Protein AF-H9FK27-F1 (afdb_monomer_lite)

Sequence (75 aa):
LQEFDGAVEDFLKVLDMVTEDQEDMVRQAQRQLLLTYNDFAVHCYRQGAYQEGVLLLNKALRDEQQEKGLYINRG

Foldseek 3Di:
DVVLVVLLVVLVVQCVPDDPVPVVSVVVSLVVNLVSLQVVLVVCVVVVVNVSSVVSNVVSVVSVVVVVVPPPDDD
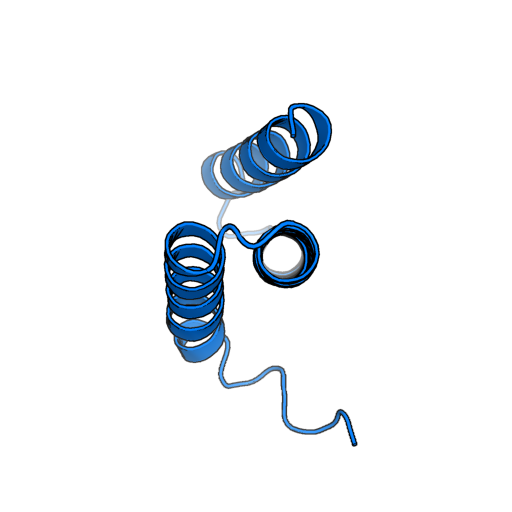
Structure (mmCIF, N/CA/C/O backbone):
data_AF-H9FK27-F1
#
_entry.id   AF-H9FK27-F1
#
loop_
_atom_site.group_PDB
_atom_site.id
_atom_site.type_symbol
_atom_site.label_atom_id
_atom_site.label_alt_id
_atom_site.label_comp_id
_atom_site.label_asym_id
_atom_site.label_entity_id
_atom_site.label_seq_id
_atom_site.pdbx_PDB_ins_code
_atom_site.Cartn_x
_atom_site.Cartn_y
_atom_site.Cartn_z
_atom_site.occupancy
_atom_site.B_iso_or_equiv
_atom_site.auth_seq_id
_atom_site.auth_comp_id
_atom_site.auth_asym_id
_atom_site.auth_atom_id
_atom_site.pdbx_PDB_model_num
ATOM 1 N N . LEU A 1 1 ? -5.210 11.863 5.189 1.00 60.19 1 LEU A N 1
ATOM 2 C CA . LEU A 1 1 ? -5.894 11.086 4.128 1.00 60.19 1 LEU A CA 1
ATOM 3 C C . LEU A 1 1 ? -5.381 11.514 2.761 1.00 60.19 1 LEU A C 1
ATOM 5 O O . LEU A 1 1 ? -4.735 10.696 2.137 1.00 60.19 1 LEU A O 1
ATOM 9 N N . GLN A 1 2 ? -5.492 12.796 2.391 1.00 63.84 2 GLN A N 1
ATOM 10 C CA . GLN A 1 2 ? -4.971 13.315 1.111 1.00 63.84 2 GLN A CA 1
ATOM 11 C C . GLN A 1 2 ? -3.488 13.014 0.823 1.00 63.84 2 GLN A C 1
ATOM 13 O O . GLN A 1 2 ? -3.141 12.762 -0.322 1.00 63.84 2 GLN A O 1
ATOM 18 N N . GLU A 1 3 ? -2.611 13.003 1.833 1.00 66.19 3 GLU A N 1
ATOM 19 C CA . GLU A 1 3 ? -1.194 12.652 1.621 1.00 66.19 3 GLU A CA 1
ATOM 20 C C . GLU A 1 3 ? -0.990 11.170 1.255 1.00 66.19 3 GLU A C 1
ATOM 22 O O . GLU A 1 3 ? -0.060 10.845 0.522 1.00 66.19 3 GLU A O 1
ATOM 27 N N . PHE A 1 4 ? -1.872 10.274 1.719 1.00 73.88 4 PHE A N 1
ATOM 28 C CA . PHE A 1 4 ? -1.834 8.856 1.342 1.00 73.88 4 PHE A CA 1
ATOM 29 C C . PHE A 1 4 ? -2.327 8.660 -0.090 1.00 73.88 4 PHE A C 1
ATOM 31 O O . PHE A 1 4 ? -1.710 7.913 -0.843 1.00 73.88 4 PHE A O 1
ATOM 38 N N . ASP A 1 5 ? -3.395 9.365 -0.469 1.00 81.81 5 ASP A N 1
ATOM 39 C CA . ASP A 1 5 ? -3.936 9.315 -1.829 1.00 81.81 5 ASP A CA 1
ATOM 40 C C . ASP A 1 5 ? -2.902 9.830 -2.846 1.00 81.81 5 ASP A C 1
ATOM 42 O O . ASP A 1 5 ? -2.670 9.180 -3.861 1.00 81.81 5 ASP A O 1
ATOM 46 N N . GLY A 1 6 ? -2.194 10.921 -2.522 1.00 87.56 6 GLY A N 1
ATOM 47 C CA . GLY A 1 6 ? -1.126 11.462 -3.370 1.00 87.56 6 GLY A CA 1
ATOM 48 C C . GLY A 1 6 ? 0.056 10.505 -3.547 1.00 87.56 6 GLY A C 1
ATOM 49 O O . GLY A 1 6 ? 0.484 10.264 -4.670 1.00 87.56 6 GLY A O 1
ATOM 50 N N . ALA A 1 7 ? 0.546 9.892 -2.463 1.00 87.50 7 ALA A N 1
ATOM 51 C CA . ALA A 1 7 ? 1.642 8.924 -2.556 1.00 87.50 7 ALA A CA 1
ATOM 52 C C . ALA A 1 7 ? 1.252 7.683 -3.380 1.00 87.50 7 ALA A C 1
ATOM 54 O O . ALA A 1 7 ? 2.045 7.189 -4.180 1.00 87.50 7 ALA A O 1
ATOM 55 N N . VAL A 1 8 ? 0.020 7.188 -3.212 1.00 86.44 8 VAL A N 1
ATOM 56 C CA . VAL A 1 8 ? -0.505 6.068 -4.005 1.00 86.44 8 VAL A CA 1
ATOM 57 C C . VAL A 1 8 ? -0.584 6.434 -5.488 1.00 86.44 8 VAL A C 1
ATOM 59 O O . VAL A 1 8 ? -0.129 5.649 -6.320 1.00 86.44 8 VAL A O 1
ATOM 62 N N . GLU A 1 9 ? -1.127 7.605 -5.826 1.00 89.44 9 GLU A N 1
ATOM 63 C CA . GLU A 1 9 ? -1.200 8.083 -7.212 1.00 89.44 9 GLU A CA 1
ATOM 64 C C . GLU A 1 9 ? 0.185 8.238 -7.843 1.00 89.44 9 GLU A C 1
ATOM 66 O O . GLU A 1 9 ? 0.394 7.785 -8.970 1.00 89.44 9 GLU A O 1
ATOM 71 N N . ASP A 1 10 ? 1.144 8.814 -7.116 1.00 90.25 10 ASP A N 1
ATOM 72 C CA . ASP A 1 10 ? 2.509 9.000 -7.604 1.00 90.25 10 ASP A CA 1
ATOM 73 C C . ASP A 1 10 ? 3.176 7.659 -7.933 1.00 90.25 10 ASP A C 1
ATOM 75 O O . ASP A 1 10 ? 3.754 7.502 -9.012 1.00 90.25 10 ASP A O 1
ATOM 79 N N . PHE A 1 11 ? 3.060 6.658 -7.051 1.00 85.69 11 PHE A N 1
ATOM 80 C CA . PHE A 1 11 ? 3.635 5.338 -7.317 1.00 85.69 11 PHE A CA 1
ATOM 81 C C . PHE A 1 11 ? 2.932 4.617 -8.466 1.00 85.69 11 PHE A C 1
ATOM 83 O O . PHE A 1 11 ? 3.614 4.037 -9.307 1.00 85.69 11 PHE A O 1
ATOM 90 N N . LEU A 1 12 ? 1.600 4.681 -8.555 1.00 87.50 12 LEU A N 1
ATOM 91 C CA . LEU A 1 12 ? 0.867 4.097 -9.684 1.00 87.50 12 LEU A CA 1
ATOM 92 C C . LEU A 1 12 ? 1.285 4.736 -11.012 1.00 87.50 12 LEU A C 1
ATOM 94 O O . LEU A 1 12 ? 1.539 4.030 -11.982 1.00 87.50 12 LEU A O 1
ATOM 98 N N . LYS A 1 13 ? 1.461 6.058 -11.037 1.00 89.44 13 LYS A N 1
ATOM 99 C CA . LYS A 1 13 ? 1.924 6.773 -12.225 1.00 89.44 13 LYS A CA 1
ATOM 100 C C . LYS A 1 13 ? 3.335 6.365 -12.640 1.00 89.44 13 LYS A C 1
ATOM 102 O O . LYS A 1 13 ? 3.597 6.235 -13.832 1.00 89.44 13 LYS A O 1
ATOM 107 N N . VAL A 1 14 ? 4.245 6.153 -11.685 1.00 86.50 14 VAL A N 1
ATOM 108 C CA . VAL A 1 14 ? 5.578 5.609 -11.988 1.00 86.50 14 VAL A CA 1
ATOM 109 C C . VAL A 1 14 ? 5.444 4.227 -12.623 1.00 86.50 14 VAL A C 1
ATOM 111 O O . VAL A 1 14 ? 6.038 3.994 -13.669 1.00 86.50 14 VAL A O 1
ATOM 114 N N . LEU A 1 15 ? 4.618 3.345 -12.056 1.00 84.69 15 LEU A N 1
ATOM 115 C CA . LEU A 1 15 ? 4.402 1.994 -12.586 1.00 84.69 15 LEU A CA 1
ATOM 116 C C . LEU A 1 15 ? 3.760 1.969 -13.980 1.00 84.69 15 LEU A C 1
ATOM 118 O O . LEU A 1 15 ? 4.036 1.053 -14.748 1.00 84.69 15 LEU A O 1
ATOM 122 N N . ASP A 1 16 ? 2.968 2.979 -14.329 1.00 85.19 16 ASP A N 1
ATOM 123 C CA . ASP A 1 16 ? 2.386 3.117 -15.668 1.00 85.19 16 ASP A CA 1
ATOM 124 C C . ASP A 1 16 ? 3.371 3.701 -16.701 1.00 85.19 16 ASP A C 1
ATOM 126 O O . ASP A 1 16 ? 3.191 3.520 -17.906 1.00 85.19 16 ASP A O 1
ATOM 130 N N . MET A 1 17 ? 4.394 4.441 -16.256 1.00 84.75 17 MET A N 1
ATOM 131 C CA . MET A 1 17 ? 5.328 5.171 -17.128 1.00 84.75 17 MET A CA 1
ATOM 132 C C . MET A 1 17 ? 6.668 4.458 -17.365 1.00 84.75 17 MET A C 1
ATOM 134 O O . MET A 1 17 ? 7.412 4.848 -18.268 1.00 84.75 17 MET A O 1
ATOM 138 N N . VAL A 1 18 ? 7.000 3.458 -16.551 1.00 81.38 18 VAL A N 1
ATOM 139 C CA . VAL A 1 18 ? 8.245 2.681 -16.647 1.00 81.38 18 VAL A CA 1
ATOM 140 C C . VAL A 1 18 ? 8.256 1.782 -17.888 1.00 81.38 18 VAL A C 1
ATOM 142 O O . VAL A 1 18 ? 7.270 1.131 -18.227 1.00 81.38 18 VAL A O 1
ATOM 145 N N . THR A 1 19 ? 9.399 1.736 -18.572 1.00 75.31 19 THR A N 1
ATOM 146 C CA . THR A 1 19 ? 9.667 0.805 -19.681 1.00 75.31 19 THR A CA 1
ATOM 147 C C . THR A 1 19 ? 10.392 -0.445 -19.174 1.00 75.31 19 THR A C 1
ATOM 149 O O . THR A 1 19 ? 10.936 -0.438 -18.070 1.00 75.31 19 THR A O 1
ATOM 152 N N . GLU A 1 20 ? 10.436 -1.514 -19.980 1.00 67.19 20 GLU A N 1
ATOM 153 C CA . GLU A 1 20 ? 11.051 -2.809 -19.610 1.00 67.19 20 GLU A CA 1
ATOM 154 C C . GLU A 1 20 ? 12.507 -2.685 -19.108 1.00 67.19 20 GLU A C 1
ATOM 156 O O . GLU A 1 20 ? 12.933 -3.463 -18.264 1.00 67.19 20 GLU A O 1
ATOM 161 N N . ASP A 1 21 ? 13.247 -1.655 -19.530 1.00 75.44 21 ASP A N 1
ATOM 162 C CA . ASP A 1 21 ? 14.630 -1.400 -19.094 1.00 75.44 21 ASP A CA 1
ATOM 163 C C . ASP A 1 21 ? 14.762 -0.836 -17.659 1.00 75.44 21 ASP A C 1
ATOM 165 O O . ASP A 1 21 ? 15.875 -0.609 -17.181 1.00 75.44 21 ASP A O 1
ATOM 169 N N . GLN A 1 22 ? 13.652 -0.561 -16.962 1.00 81.38 22 GLN A N 1
ATOM 170 C CA . GLN A 1 22 ? 13.628 0.100 -15.648 1.00 81.38 22 GLN A CA 1
ATOM 171 C C . GLN A 1 22 ? 13.143 -0.814 -14.511 1.00 81.38 22 GLN A C 1
ATOM 173 O O . GLN A 1 22 ? 12.539 -0.337 -13.549 1.00 81.38 22 GLN A O 1
ATOM 178 N N . GLU A 1 23 ? 13.428 -2.119 -14.584 1.00 80.56 23 GLU A N 1
ATOM 179 C CA . GLU A 1 23 ? 12.970 -3.125 -13.606 1.00 80.56 23 GLU A CA 1
ATOM 180 C C . GLU A 1 23 ? 13.231 -2.743 -12.137 1.00 80.56 23 GLU A C 1
ATOM 182 O O . GLU A 1 23 ? 12.365 -2.934 -11.280 1.00 80.56 23 GLU A O 1
ATOM 187 N N . ASP A 1 24 ? 14.396 -2.167 -11.826 1.00 84.62 24 ASP A N 1
ATOM 188 C CA . ASP A 1 24 ? 14.731 -1.751 -10.458 1.00 84.62 24 ASP A CA 1
ATOM 189 C C . ASP A 1 24 ? 13.840 -0.604 -9.960 1.00 84.62 24 ASP A C 1
ATOM 191 O O . ASP A 1 24 ? 13.454 -0.579 -8.788 1.00 84.62 24 ASP A O 1
ATOM 195 N N . MET A 1 25 ? 13.483 0.334 -10.842 1.00 85.19 25 MET A N 1
ATOM 196 C CA . MET A 1 25 ? 12.577 1.436 -10.512 1.00 85.19 25 MET A CA 1
ATOM 197 C C . MET A 1 25 ? 11.155 0.918 -10.299 1.00 85.19 25 MET A C 1
ATOM 199 O O . MET A 1 25 ? 10.503 1.322 -9.336 1.00 85.19 25 MET A O 1
ATOM 203 N N . VAL A 1 26 ? 10.710 -0.020 -11.143 1.00 84.50 26 VAL A N 1
ATOM 204 C CA . VAL A 1 26 ? 9.409 -0.692 -11.005 1.00 84.50 26 VAL A CA 1
ATOM 205 C C . VAL A 1 26 ? 9.317 -1.373 -9.644 1.00 84.50 26 VAL A C 1
ATOM 207 O O . VAL A 1 26 ? 8.397 -1.101 -8.877 1.00 84.50 26 VAL A O 1
ATOM 210 N N . ARG A 1 27 ? 10.325 -2.178 -9.293 1.00 84.56 27 ARG A N 1
ATOM 211 C CA . ARG A 1 27 ? 10.373 -2.907 -8.020 1.00 84.56 27 ARG A CA 1
ATOM 212 C C . ARG A 1 27 ? 10.381 -1.969 -6.814 1.00 84.56 27 ARG A C 1
ATOM 214 O O . ARG A 1 27 ? 9.731 -2.226 -5.804 1.00 84.56 27 ARG A O 1
ATOM 221 N N . GLN A 1 28 ? 11.117 -0.861 -6.894 1.00 88.00 28 GLN A N 1
ATOM 222 C CA . GLN A 1 28 ? 11.130 0.137 -5.823 1.00 8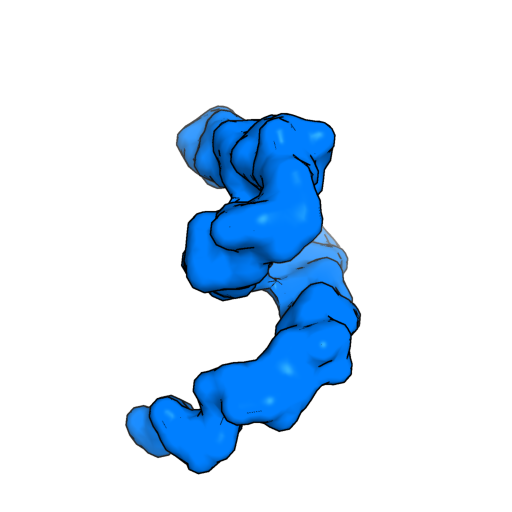8.00 28 GLN A CA 1
ATOM 223 C C . GLN A 1 28 ? 9.769 0.824 -5.669 1.00 88.00 28 GLN A C 1
ATOM 225 O O . GLN A 1 28 ? 9.291 0.959 -4.543 1.00 88.00 28 GLN A O 1
ATOM 230 N N . ALA A 1 29 ? 9.125 1.213 -6.771 1.00 87.69 29 ALA A N 1
ATOM 231 C CA . ALA A 1 29 ? 7.802 1.829 -6.743 1.00 87.69 29 ALA A CA 1
ATOM 232 C C . ALA A 1 29 ? 6.726 0.856 -6.228 1.00 87.69 29 ALA A C 1
ATOM 234 O O . ALA A 1 29 ? 5.935 1.234 -5.365 1.00 87.69 29 ALA A O 1
ATOM 235 N N . GLN A 1 30 ? 6.750 -0.411 -6.659 1.00 86.50 30 GLN A N 1
ATOM 236 C CA . GLN A 1 30 ? 5.873 -1.471 -6.142 1.00 86.50 30 GLN A CA 1
ATOM 237 C C . GLN A 1 30 ? 6.057 -1.650 -4.636 1.00 86.50 30 GLN A C 1
ATOM 239 O O . GLN A 1 30 ? 5.088 -1.604 -3.878 1.00 86.50 30 GLN A O 1
ATOM 244 N N . ARG A 1 31 ? 7.305 -1.759 -4.168 1.00 89.00 31 ARG A N 1
ATOM 245 C CA . ARG A 1 31 ? 7.598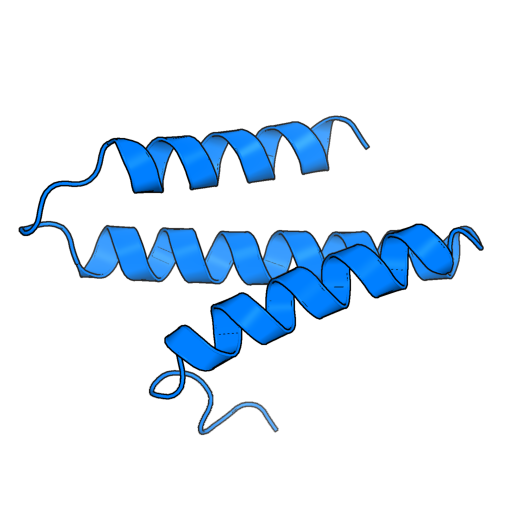 -1.876 -2.737 1.00 89.00 31 ARG A CA 1
ATOM 246 C C . ARG A 1 31 ? 7.073 -0.693 -1.926 1.00 89.00 31 ARG A C 1
ATOM 248 O O . ARG A 1 31 ? 6.516 -0.901 -0.849 1.00 89.00 31 ARG A O 1
ATOM 255 N N . GLN A 1 32 ? 7.259 0.534 -2.407 1.00 91.31 32 GLN A N 1
ATOM 256 C CA . GLN A 1 32 ? 6.771 1.704 -1.679 1.00 91.31 32 GLN A CA 1
ATOM 257 C C . GLN A 1 32 ? 5.248 1.772 -1.671 1.00 91.31 32 GLN A C 1
ATOM 259 O O . GLN A 1 32 ? 4.678 2.063 -0.623 1.00 91.31 32 GLN A O 1
ATOM 264 N N . LEU A 1 33 ? 4.591 1.389 -2.766 1.00 88.69 33 LEU A N 1
ATOM 265 C CA . LEU A 1 33 ? 3.137 1.278 -2.826 1.00 88.69 33 LEU A CA 1
ATOM 266 C C . LEU A 1 33 ? 2.590 0.283 -1.783 1.00 88.69 33 LEU A C 1
ATOM 268 O O . LEU A 1 33 ? 1.625 0.591 -1.079 1.00 88.69 33 LEU A O 1
ATOM 272 N N . LEU A 1 34 ? 3.240 -0.876 -1.622 1.00 88.69 34 LEU A N 1
ATOM 273 C CA . LEU A 1 34 ? 2.898 -1.865 -0.590 1.00 88.69 34 LEU A CA 1
ATOM 274 C C . LEU A 1 34 ? 2.996 -1.291 0.828 1.00 88.69 34 LEU A C 1
ATOM 276 O O . LEU A 1 34 ? 2.090 -1.484 1.644 1.00 88.69 34 LEU A O 1
ATOM 280 N N . LEU A 1 35 ? 4.088 -0.579 1.122 1.00 90.25 35 LEU A N 1
ATOM 281 C CA . LEU A 1 35 ? 4.286 0.058 2.424 1.00 90.25 35 LEU A CA 1
ATOM 282 C C . LEU A 1 35 ? 3.244 1.151 2.673 1.00 90.25 35 LEU A C 1
ATOM 284 O O . LEU A 1 35 ? 2.676 1.195 3.760 1.00 90.25 35 LEU A O 1
ATOM 288 N N . THR A 1 36 ? 2.913 1.961 1.664 1.00 91.81 3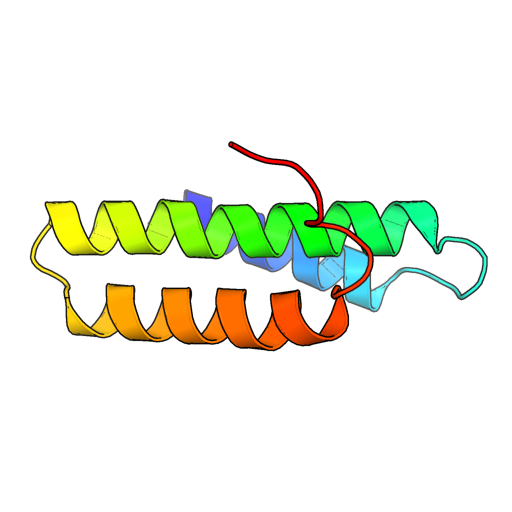6 THR A N 1
ATOM 289 C CA . THR A 1 36 ? 1.878 2.996 1.782 1.00 91.81 36 THR A CA 1
ATOM 290 C C . THR A 1 36 ? 0.511 2.399 2.124 1.00 91.81 36 THR A C 1
ATOM 292 O O . THR A 1 36 ? -0.169 2.912 3.014 1.00 91.81 36 THR A O 1
ATOM 295 N N . TYR A 1 37 ? 0.113 1.285 1.495 1.00 89.00 37 TYR A N 1
ATOM 296 C CA . TYR A 1 37 ? -1.124 0.591 1.872 1.00 89.00 37 TYR A CA 1
ATOM 297 C C . TYR A 1 37 ? -1.079 0.040 3.301 1.00 89.00 37 TYR A C 1
ATOM 299 O O . TYR A 1 37 ? -2.077 0.134 4.017 1.00 89.00 37 TYR A O 1
ATOM 307 N N . ASN A 1 38 ? 0.057 -0.517 3.733 1.00 89.81 38 ASN A N 1
ATOM 308 C CA . ASN A 1 38 ? 0.211 -1.035 5.093 1.00 89.81 38 ASN A CA 1
ATOM 309 C C . ASN A 1 38 ? 0.118 0.079 6.148 1.00 89.81 38 ASN A C 1
ATOM 311 O O . ASN A 1 38 ? -0.666 -0.032 7.093 1.00 89.81 38 ASN A O 1
ATOM 315 N N . ASP A 1 39 ? 0.849 1.175 5.949 1.00 90.56 39 ASP A N 1
ATOM 316 C CA . ASP A 1 39 ? 0.846 2.328 6.850 1.00 90.56 39 ASP A CA 1
ATOM 317 C C . ASP A 1 39 ? -0.555 2.930 6.959 1.00 90.56 39 ASP A C 1
ATOM 319 O O . ASP A 1 39 ? -1.036 3.242 8.058 1.00 90.56 39 ASP A O 1
ATOM 323 N N . PHE A 1 40 ? -1.255 3.032 5.826 1.00 91.06 40 PHE A N 1
ATOM 324 C CA . PHE A 1 40 ? -2.611 3.549 5.825 1.00 91.06 40 PHE A CA 1
ATOM 325 C C . PHE A 1 40 ? -3.595 2.588 6.510 1.00 91.06 40 PHE A C 1
ATOM 327 O O . PHE A 1 40 ? -4.446 3.030 7.283 1.00 91.06 40 PHE A O 1
ATOM 334 N N . ALA A 1 41 ? -3.421 1.272 6.353 1.00 89.56 41 ALA A N 1
ATOM 335 C CA . ALA A 1 41 ? -4.210 0.285 7.083 1.00 89.56 41 ALA A CA 1
ATOM 336 C C . ALA A 1 41 ? -4.029 0.399 8.607 1.00 89.56 41 ALA A C 1
ATOM 338 O O . ALA A 1 41 ? -5.012 0.382 9.353 1.00 89.56 41 ALA A O 1
ATOM 339 N N . VAL A 1 42 ? -2.792 0.579 9.085 1.00 91.44 42 VAL A N 1
ATOM 340 C CA . VAL A 1 42 ? -2.501 0.825 10.510 1.00 91.44 42 VAL A CA 1
ATOM 341 C C . VAL A 1 42 ? -3.188 2.100 10.997 1.00 91.44 42 VAL A C 1
ATOM 343 O O . VAL A 1 42 ? -3.764 2.118 12.089 1.00 91.44 42 VAL A O 1
ATOM 346 N N . HIS A 1 43 ? -3.164 3.163 10.194 1.00 90.69 43 HIS A N 1
ATOM 347 C CA . HIS A 1 43 ? -3.853 4.407 10.515 1.00 90.69 43 HIS A CA 1
ATOM 348 C C . HIS A 1 43 ? -5.378 4.213 10.607 1.00 90.69 43 HIS A C 1
ATOM 350 O O . HIS A 1 43 ? -5.988 4.651 11.584 1.00 90.69 43 HIS A O 1
ATOM 356 N N . CYS A 1 44 ? -5.985 3.490 9.663 1.00 91.19 44 CYS A N 1
ATOM 357 C CA . CYS A 1 44 ? -7.399 3.117 9.697 1.00 91.19 44 CYS A CA 1
ATOM 358 C C . CYS A 1 44 ? -7.768 2.367 10.988 1.00 91.19 44 CYS A C 1
ATOM 360 O O . CYS A 1 44 ? -8.736 2.736 11.656 1.00 91.19 44 CYS A O 1
ATOM 362 N N . TYR A 1 45 ? -6.956 1.394 11.416 1.00 88.81 45 TYR A N 1
ATOM 363 C CA . TYR A 1 45 ? -7.182 0.683 12.680 1.00 88.81 45 TYR A CA 1
ATOM 364 C C . TYR A 1 45 ? -7.143 1.592 13.905 1.00 88.81 45 TYR A C 1
ATOM 366 O O . TYR A 1 45 ? -7.978 1.451 14.799 1.00 88.81 45 TYR A O 1
ATOM 374 N N . ARG A 1 46 ? -6.205 2.544 13.944 1.00 91.69 46 ARG A N 1
ATOM 375 C CA . ARG A 1 46 ? -6.104 3.517 15.044 1.00 91.69 46 ARG A CA 1
ATOM 376 C C . ARG A 1 46 ? -7.317 4.447 15.121 1.00 91.69 46 ARG A C 1
ATOM 378 O O . ARG A 1 46 ? -7.618 4.935 16.203 1.00 91.69 46 ARG A O 1
ATOM 385 N N . GLN A 1 47 ? -8.007 4.677 14.003 1.00 92.88 47 GLN A N 1
ATOM 386 C CA . GLN A 1 47 ? -9.205 5.521 13.933 1.00 92.88 47 GLN A CA 1
ATOM 387 C C . G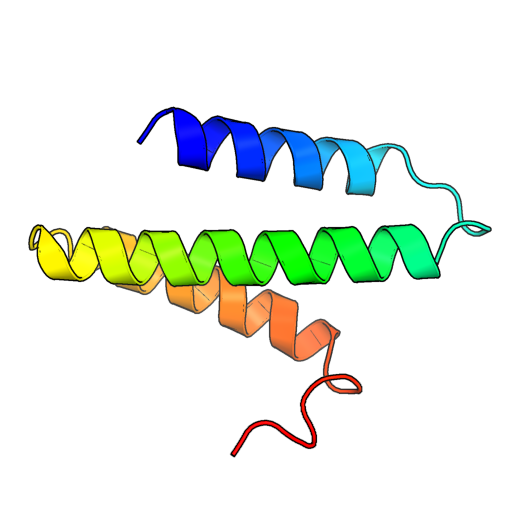LN A 1 47 ? -10.528 4.746 14.048 1.00 92.88 47 GLN A C 1
ATOM 389 O O . GLN A 1 47 ? -11.593 5.355 14.030 1.00 92.88 47 GLN A O 1
ATOM 394 N N . GLY A 1 48 ? -10.484 3.415 14.171 1.00 92.25 48 GLY A N 1
ATOM 395 C CA . GLY A 1 48 ? -11.683 2.572 14.196 1.00 92.25 48 GLY A CA 1
ATOM 396 C C . GLY A 1 48 ? -12.301 2.298 12.817 1.00 92.25 48 GLY A C 1
ATOM 397 O O . GLY A 1 48 ? -13.375 1.705 12.733 1.00 92.25 48 GLY A O 1
ATOM 398 N N . ALA A 1 49 ? -11.622 2.678 11.732 1.00 93.38 49 ALA A N 1
ATOM 399 C CA . ALA A 1 49 ? -12.013 2.407 10.348 1.00 93.38 49 ALA A CA 1
ATOM 400 C C . ALA A 1 49 ? -11.542 1.004 9.911 1.00 93.38 49 ALA A C 1
ATOM 402 O O . ALA A 1 49 ? -10.687 0.833 9.042 1.00 93.38 49 ALA A O 1
ATOM 403 N N . TYR A 1 50 ? -12.031 -0.034 10.593 1.00 89.75 50 TYR A N 1
ATOM 404 C CA . TYR A 1 50 ? -11.530 -1.406 10.431 1.00 89.75 50 TYR A CA 1
ATOM 405 C C . TYR A 1 50 ? -11.754 -1.976 9.024 1.00 89.75 50 TYR A C 1
ATOM 407 O O . TYR A 1 50 ? -10.917 -2.731 8.533 1.00 89.75 50 TYR A O 1
ATOM 415 N N . GLN A 1 51 ? -12.872 -1.636 8.376 1.00 90.94 51 GLN A N 1
ATOM 416 C CA . GLN A 1 51 ? -13.222 -2.182 7.061 1.00 90.94 51 GLN A CA 1
ATOM 417 C C . GLN A 1 51 ? -12.252 -1.693 5.981 1.00 90.94 51 GLN A C 1
ATOM 419 O O . GLN A 1 51 ? -11.734 -2.493 5.200 1.00 90.94 51 GLN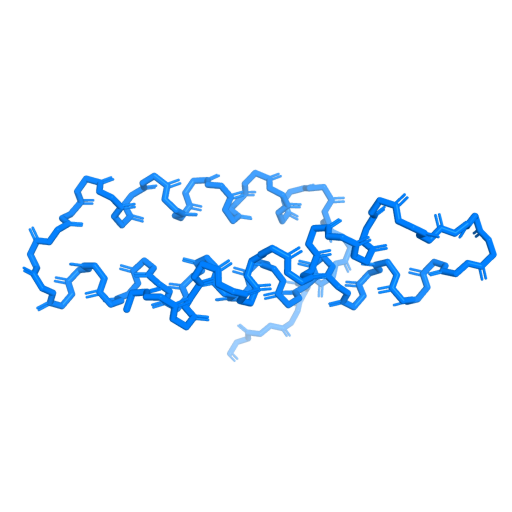 A O 1
ATOM 424 N N . GLU A 1 52 ? -11.946 -0.399 5.993 1.00 89.06 52 GLU A N 1
ATOM 425 C CA . GLU A 1 52 ? -10.961 0.234 5.124 1.00 89.06 52 GLU A CA 1
ATOM 426 C C . GLU A 1 52 ? -9.561 -0.329 5.386 1.00 89.06 52 GLU A C 1
ATOM 428 O O . GLU A 1 52 ? -8.858 -0.700 4.446 1.00 89.06 52 GLU A O 1
ATOM 433 N N . GLY A 1 53 ? -9.184 -0.490 6.660 1.00 89.44 53 GLY A N 1
ATOM 434 C CA . GLY A 1 53 ? -7.896 -1.079 7.034 1.00 89.44 53 GLY A CA 1
ATOM 435 C C . GLY A 1 53 ? -7.706 -2.502 6.499 1.00 89.44 53 GLY A C 1
ATOM 436 O O . GLY A 1 53 ? -6.653 -2.830 5.951 1.00 89.44 53 GLY A O 1
ATOM 437 N N . VAL A 1 54 ? -8.741 -3.343 6.584 1.00 91.69 54 VAL A N 1
ATOM 438 C CA . VAL A 1 54 ? -8.715 -4.708 6.030 1.00 91.69 54 VAL A CA 1
ATOM 439 C C . VAL A 1 54 ? -8.601 -4.695 4.504 1.00 91.69 54 VAL A C 1
ATOM 441 O O . VAL A 1 54 ? -7.856 -5.497 3.938 1.00 91.69 54 VAL A O 1
ATOM 444 N N . LEU A 1 55 ? -9.315 -3.797 3.821 1.00 90.31 55 LEU A N 1
ATOM 445 C CA . LEU A 1 55 ? -9.260 -3.688 2.362 1.00 90.31 55 LEU A CA 1
ATOM 446 C C . LEU A 1 55 ? -7.848 -3.329 1.876 1.00 90.31 55 LEU A C 1
ATOM 448 O O . LEU A 1 55 ? -7.336 -3.966 0.954 1.00 90.31 55 LEU A O 1
ATOM 452 N N . LEU A 1 56 ? -7.201 -2.366 2.534 1.00 88.31 56 LEU A N 1
ATOM 453 C CA . LEU A 1 56 ? -5.846 -1.919 2.204 1.00 88.31 56 LEU A CA 1
ATOM 454 C C . LEU A 1 56 ? -4.799 -3.012 2.454 1.00 88.31 56 LEU A C 1
ATOM 456 O O . LEU A 1 56 ? -3.948 -3.258 1.601 1.00 88.31 56 LEU A O 1
ATOM 460 N N . LEU A 1 57 ? -4.904 -3.738 3.569 1.00 85.69 57 LEU A N 1
ATOM 461 C CA . LEU A 1 57 ? -4.031 -4.883 3.856 1.00 85.69 57 LEU A CA 1
ATOM 462 C C . LEU A 1 57 ? -4.174 -6.004 2.831 1.00 85.69 57 LEU A C 1
ATOM 464 O O . LEU A 1 57 ? -3.176 -6.567 2.393 1.00 85.69 57 LEU A O 1
ATOM 468 N N . ASN A 1 58 ? -5.401 -6.320 2.419 1.00 86.19 58 ASN A N 1
ATOM 469 C CA . ASN A 1 58 ? -5.627 -7.330 1.389 1.00 86.19 58 ASN A CA 1
ATOM 470 C C . ASN A 1 58 ? -5.016 -6.926 0.044 1.00 86.19 58 ASN A C 1
ATOM 472 O O . ASN A 1 58 ? -4.561 -7.798 -0.696 1.00 86.19 58 ASN A O 1
ATOM 476 N N . LYS A 1 59 ? -5.000 -5.626 -0.272 1.00 84.50 59 LYS A N 1
ATOM 477 C CA . LYS A 1 59 ? -4.334 -5.101 -1.466 1.00 84.50 59 LYS A CA 1
ATOM 478 C C . LYS A 1 59 ? -2.819 -5.276 -1.363 1.00 84.50 59 LYS A C 1
ATOM 480 O O . LYS A 1 59 ? -2.235 -5.912 -2.232 1.00 84.50 59 LYS A O 1
ATOM 485 N N . ALA A 1 60 ? -2.226 -4.848 -0.246 1.00 83.25 60 ALA A N 1
ATOM 486 C CA . ALA A 1 60 ? -0.800 -5.036 0.012 1.00 83.25 60 ALA A CA 1
ATOM 487 C C . ALA A 1 60 ? -0.382 -6.517 -0.075 1.00 83.25 60 ALA A C 1
ATOM 489 O O . ALA A 1 60 ? 0.575 -6.853 -0.758 1.00 83.25 60 ALA A O 1
ATOM 490 N N . LEU A 1 61 ? -1.132 -7.431 0.544 1.00 78.50 61 LEU A N 1
ATOM 491 C CA . LEU A 1 61 ? -0.795 -8.858 0.536 1.00 78.50 61 LEU A CA 1
ATOM 492 C C . LEU A 1 61 ? -0.912 -9.500 -0.854 1.00 78.50 61 LEU A C 1
ATOM 494 O O . LEU A 1 61 ? -0.117 -10.374 -1.190 1.00 78.50 61 LEU A O 1
ATOM 498 N N . ARG A 1 62 ? -1.904 -9.116 -1.667 1.00 80.94 62 ARG A N 1
ATOM 499 C CA . ARG A 1 62 ? -2.051 -9.648 -3.035 1.00 80.94 62 ARG A CA 1
ATOM 500 C C . ARG A 1 62 ? -0.882 -9.235 -3.920 1.00 80.94 62 ARG A C 1
ATOM 502 O O . ARG A 1 62 ? -0.345 -10.080 -4.633 1.00 80.94 62 ARG A O 1
ATOM 509 N N . ASP A 1 63 ? -0.487 -7.975 -3.822 1.00 72.19 63 ASP A N 1
ATOM 510 C CA . ASP A 1 63 ? 0.593 -7.405 -4.619 1.00 72.19 63 ASP A CA 1
ATOM 511 C C . ASP A 1 63 ? 1.963 -7.915 -4.107 1.00 72.19 63 ASP A C 1
ATOM 513 O O . ASP A 1 63 ? 2.825 -8.290 -4.896 1.00 72.19 63 ASP A O 1
ATOM 517 N N . GLU A 1 64 ? 2.132 -8.109 -2.791 1.00 68.12 64 GLU A N 1
ATOM 518 C CA . GLU A 1 64 ? 3.320 -8.751 -2.197 1.00 68.12 64 GLU A CA 1
ATOM 519 C C . GLU A 1 64 ? 3.479 -10.216 -2.643 1.00 68.12 64 GLU A C 1
ATOM 521 O O . GLU A 1 64 ? 4.593 -10.709 -2.826 1.00 68.12 64 GLU A O 1
ATOM 526 N N . GLN A 1 65 ? 2.378 -10.943 -2.868 1.00 64.44 65 GLN A N 1
ATOM 527 C CA . GLN A 1 65 ? 2.463 -12.312 -3.379 1.00 64.44 65 GLN A CA 1
ATOM 528 C C . GLN A 1 65 ? 3.014 -12.397 -4.809 1.00 64.44 65 GLN A C 1
ATOM 530 O O . GLN A 1 65 ? 3.535 -13.455 -5.179 1.00 64.44 65 GLN A O 1
ATOM 535 N N . GLN A 1 66 ? 2.930 -11.316 -5.588 1.00 63.12 66 GLN A N 1
ATOM 536 C CA . GLN A 1 66 ? 3.593 -11.199 -6.891 1.00 63.12 66 GLN A CA 1
ATOM 537 C C . GLN A 1 66 ? 5.101 -10.915 -6.736 1.00 63.12 66 GLN A C 1
ATOM 539 O O . GLN A 1 66 ? 5.895 -11.307 -7.584 1.00 63.12 66 GLN A O 1
ATOM 544 N N . GLU A 1 67 ? 5.503 -10.350 -5.597 1.00 63.03 67 GLU A N 1
ATOM 545 C CA . GLU A 1 67 ? 6.872 -9.985 -5.202 1.00 63.03 67 GLU A CA 1
ATOM 546 C C . GLU A 1 67 ? 7.609 -11.087 -4.407 1.00 63.03 67 GLU A C 1
ATOM 548 O O . GLU A 1 67 ? 8.668 -10.826 -3.839 1.00 63.03 67 GLU A O 1
ATOM 553 N N . LYS A 1 68 ? 7.094 -12.331 -4.341 1.00 52.91 68 LYS A N 1
ATOM 554 C CA . LYS A 1 68 ? 7.545 -13.440 -3.448 1.00 52.91 68 LYS A CA 1
ATOM 555 C C . LYS A 1 68 ? 9.051 -13.777 -3.404 1.00 52.91 68 LYS A C 1
ATOM 557 O O . LYS A 1 68 ? 9.450 -14.604 -2.587 1.00 52.91 68 LYS A O 1
ATOM 562 N N . GLY A 1 69 ? 9.903 -13.150 -4.211 1.00 53.34 69 GLY A N 1
ATOM 563 C CA . GLY A 1 69 ? 11.358 -13.179 -4.042 1.00 53.34 69 GLY A CA 1
ATOM 564 C C . GLY A 1 69 ? 11.925 -12.210 -2.987 1.00 53.34 69 GLY A C 1
ATOM 565 O O . GLY A 1 69 ? 13.085 -12.365 -2.612 1.00 53.34 69 GLY A O 1
ATOM 566 N N . LEU A 1 70 ? 11.166 -11.216 -2.502 1.00 50.84 70 LEU A N 1
ATOM 567 C CA . LEU A 1 70 ? 11.743 -10.056 -1.799 1.00 50.84 70 LEU A CA 1
ATOM 568 C C . LEU A 1 70 ? 11.761 -10.139 -0.256 1.00 50.84 70 LEU A C 1
ATOM 570 O O . LEU A 1 70 ? 12.550 -9.440 0.382 1.00 50.84 70 LEU A O 1
ATOM 574 N N . TYR A 1 71 ? 10.936 -10.990 0.364 1.00 50.22 71 TYR A N 1
ATOM 575 C CA . TYR A 1 71 ? 10.670 -10.961 1.816 1.00 50.22 71 TYR A CA 1
ATOM 576 C C . TYR A 1 71 ? 11.185 -12.182 2.607 1.00 50.22 71 TYR A C 1
ATOM 578 O O . TYR A 1 71 ? 10.575 -12.593 3.588 1.00 50.22 71 TYR A O 1
ATOM 586 N N . ILE A 1 72 ? 12.345 -12.752 2.250 1.00 42.59 72 ILE A N 1
ATOM 587 C CA . ILE A 1 72 ? 12.953 -13.843 3.049 1.00 42.59 72 ILE A CA 1
ATOM 588 C C . ILE A 1 72 ? 13.550 -13.352 4.387 1.00 42.59 72 ILE A C 1
ATOM 590 O O . ILE A 1 72 ? 13.802 -14.164 5.267 1.00 42.59 72 ILE A O 1
ATOM 594 N N . ASN A 1 73 ? 13.735 -12.049 4.621 1.00 45.03 73 ASN A N 1
ATOM 595 C CA . ASN A 1 73 ? 14.306 -11.579 5.890 1.00 45.03 73 ASN A CA 1
ATOM 596 C C . ASN A 1 73 ? 13.750 -10.230 6.337 1.00 45.03 73 ASN A C 1
ATOM 598 O O . ASN A 1 73 ? 14.291 -9.198 5.944 1.00 45.03 73 ASN A O 1
ATOM 602 N N . ARG A 1 74 ? 12.743 -10.251 7.218 1.00 44.09 74 ARG A N 1
ATOM 603 C CA . ARG A 1 74 ? 12.483 -9.196 8.214 1.00 44.09 74 ARG A CA 1
ATOM 604 C C . ARG A 1 74 ? 11.876 -9.820 9.473 1.00 44.09 74 ARG A C 1
ATOM 606 O O . ARG A 1 74 ? 10.662 -9.804 9.652 1.00 44.09 74 ARG A O 1
ATOM 613 N N . GLY A 1 75 ? 12.748 -10.443 10.268 1.00 40.28 75 GLY A N 1
ATOM 614 C CA . GLY A 1 75 ? 12.502 -10.668 11.695 1.00 40.28 75 GLY A CA 1
ATOM 615 C C . GLY A 1 75 ? 12.628 -9.378 12.494 1.00 40.28 75 GLY A C 1
ATOM 616 O O . GLY A 1 75 ? 13.154 -8.389 11.931 1.00 40.28 75 GLY A O 1
#

Secondary structure (DSSP, 8-state):
-HHHHHHHHHHHHHHHH--GGGHHHHHHHHHHHHHHHHHHHHHHHHTT-HHHHHHHHHHHHHHHHHTTTS-S---

Radius of gyration: 13.24 Å; chains: 1; bounding box: 28×27×35 Å

Organism: Macaca mulatta (NCBI:txid9544)

pLDDT: mean 80.19, std 13.98, range [40.28, 93.38]

InterPro domains:
  IPR011990 Tetratricopeptide-like helical domain superfamily [SSF48452] (2-75)